Protein AF-A0A438G2H7-F1 (afdb_monomer_lite)

pLDDT: mean 79.84, std 15.67, range [35.41, 94.38]

InterPro domains:
  IPR025886 Phloem protein 2-like [PF14299] (32-110)
  IPR052147 Phloem protein 2-like/Lectin [PTHR48478] (8-110)

Radius of gyration: 17.76 Å; chains: 1; bounding box: 34×54×44 Å

F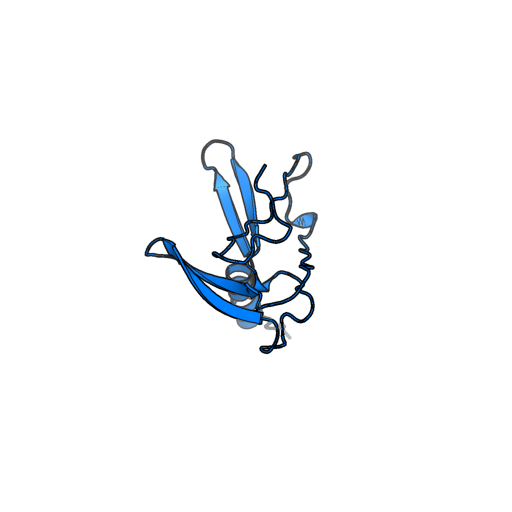oldseek 3Di:
DDDDDDPPPVVVVVVVCVQQKDWDADPPPRDIDIDGAPVQKDWVCQVPPVFWDWDWDDPDPPDTHIDIDGDDDDDTDIGHDDDPVVDDPPDDDDDDDDDDDDVPSPPPDDDD

Sequence (112 aa):
MKKKADASNKTEKFLEHKRLMKKLTDEKSGAECYMLYARALNIAWGGNSEYWTWNCYKETDKENFEVAKLREVCWLDVSGKLKMSELSPGIVYDIFYVVKLTKGASAGWELQ

Structure (mmCIF, N/CA/C/O backbone):
data_AF-A0A438G2H7-F1
#
_entry.id   AF-A0A438G2H7-F1
#
loop_
_atom_site.group_PDB
_atom_site.id
_atom_site.type_symbol
_atom_site.label_atom_id
_atom_site.label_alt_id
_atom_site.label_comp_id
_atom_site.label_asym_id
_atom_site.label_entity_id
_atom_site.label_seq_id
_atom_site.pdbx_PDB_ins_code
_atom_site.Cartn_x
_atom_site.Cartn_y
_atom_site.Cartn_z
_atom_site.occupancy
_atom_site.B_iso_or_equiv
_atom_site.auth_seq_id
_atom_site.auth_comp_id
_atom_site.auth_asym_id
_atom_site.auth_atom_id
_atom_site.pdbx_PDB_model_num
ATOM 1 N N . MET A 1 1 ? -2.691 -37.821 25.177 1.00 37.16 1 MET A N 1
ATOM 2 C CA . MET A 1 1 ? -1.710 -37.199 24.259 1.00 37.16 1 MET A CA 1
ATOM 3 C C . MET A 1 1 ? -2.095 -35.735 24.053 1.00 37.16 1 MET A C 1
ATOM 5 O O . MET A 1 1 ? -3.117 -35.472 23.436 1.00 37.16 1 MET A O 1
ATOM 9 N N . LYS A 1 2 ? -1.370 -34.780 24.652 1.00 35.41 2 LYS A N 1
ATOM 10 C CA . LYS A 1 2 ? -1.656 -33.340 24.507 1.00 35.41 2 LYS A CA 1
ATOM 11 C C . LYS A 1 2 ? -0.952 -32.826 23.246 1.00 35.41 2 LYS A C 1
ATOM 13 O O . LYS A 1 2 ? 0.274 -32.858 23.191 1.00 35.41 2 LYS A O 1
ATOM 18 N N . LYS A 1 3 ? -1.715 -32.376 22.241 1.00 47.19 3 LYS A N 1
ATOM 19 C CA . LYS A 1 3 ? -1.180 -31.658 21.073 1.00 47.19 3 LYS A CA 1
ATOM 20 C C . LYS A 1 3 ? -0.531 -30.360 21.565 1.00 47.19 3 LYS A C 1
ATOM 22 O O . LYS A 1 3 ? -1.232 -29.442 21.976 1.00 47.19 3 LYS A O 1
ATOM 27 N N . LYS A 1 4 ? 0.802 -30.287 21.540 1.00 41.53 4 LYS A N 1
ATOM 28 C CA . LYS A 1 4 ? 1.517 -29.007 21.535 1.00 41.53 4 LYS A CA 1
ATOM 29 C C . LYS A 1 4 ? 1.368 -28.439 20.126 1.00 41.53 4 LYS A C 1
ATOM 31 O O . LYS A 1 4 ? 1.959 -28.980 19.200 1.00 41.53 4 LYS A O 1
ATOM 36 N N . ALA A 1 5 ? 0.564 -27.396 19.970 1.00 48.53 5 ALA A N 1
ATOM 37 C CA . ALA A 1 5 ? 0.556 -26.580 18.766 1.00 48.53 5 ALA A CA 1
ATOM 38 C C . ALA A 1 5 ? 0.903 -25.128 19.135 1.00 48.53 5 ALA A C 1
ATOM 40 O O . ALA A 1 5 ? 0.238 -24.512 19.964 1.00 48.53 5 ALA A O 1
ATOM 41 N N . ASP A 1 6 ? 1.956 -24.632 18.481 1.00 54.75 6 ASP A N 1
ATOM 42 C CA . ASP A 1 6 ? 1.987 -23.335 17.797 1.00 54.75 6 ASP A CA 1
ATOM 43 C C . ASP A 1 6 ? 2.102 -22.012 18.566 1.00 54.75 6 ASP A C 1
ATOM 45 O O . ASP A 1 6 ? 1.468 -21.017 18.221 1.00 54.75 6 ASP A O 1
ATOM 49 N N . ALA A 1 7 ? 3.057 -21.912 19.494 1.00 53.53 7 ALA A N 1
ATOM 50 C CA . ALA A 1 7 ? 3.619 -20.596 19.842 1.00 53.53 7 ALA A CA 1
ATOM 51 C C . ALA A 1 7 ? 4.470 -19.994 18.694 1.00 53.53 7 ALA A C 1
ATOM 53 O O . ALA A 1 7 ? 4.440 -18.782 18.474 1.00 53.53 7 ALA A O 1
ATOM 54 N N . SER A 1 8 ? 5.177 -20.841 17.927 1.00 52.97 8 SER A N 1
ATOM 55 C CA . SER A 1 8 ? 6.043 -20.424 16.809 1.00 52.97 8 SER A CA 1
ATOM 56 C C . SER A 1 8 ? 5.228 -19.845 15.648 1.00 52.97 8 SER A C 1
ATOM 58 O O . SER A 1 8 ? 5.414 -18.691 15.280 1.00 52.97 8 SER A O 1
ATOM 60 N N . ASN A 1 9 ? 4.232 -20.590 15.162 1.00 55.12 9 ASN A N 1
ATOM 61 C CA . ASN A 1 9 ? 3.367 -20.180 14.050 1.00 55.12 9 ASN A CA 1
ATOM 62 C C . ASN A 1 9 ? 2.505 -18.952 14.399 1.00 55.12 9 ASN A C 1
ATOM 64 O O . ASN A 1 9 ? 2.234 -18.110 13.550 1.00 55.12 9 ASN A O 1
ATOM 68 N N . LYS A 1 10 ? 2.089 -18.799 15.666 1.00 53.75 10 LYS A N 1
ATOM 69 C CA . LYS A 1 10 ? 1.302 -17.635 16.106 1.00 53.75 10 LYS A CA 1
ATOM 70 C C . LYS A 1 10 ? 2.134 -16.351 16.132 1.00 53.75 10 LYS A C 1
ATOM 72 O O . LYS A 1 10 ? 1.636 -15.301 15.737 1.00 53.75 10 LYS A O 1
ATOM 77 N N . THR A 1 11 ? 3.386 -16.441 16.576 1.00 50.81 11 THR A N 1
ATOM 78 C CA . THR A 1 11 ? 4.308 -15.296 16.629 1.00 50.81 11 THR A CA 1
ATOM 79 C C . THR A 1 11 ? 4.748 -14.886 15.229 1.00 50.81 11 THR A C 1
ATOM 81 O O . THR A 1 11 ? 4.762 -13.699 14.921 1.00 50.81 11 THR A O 1
ATOM 84 N N . GLU A 1 12 ? 5.034 -15.862 14.367 1.00 58.22 12 GLU A N 1
ATOM 85 C CA . GLU A 1 12 ? 5.384 -15.638 12.964 1.00 58.22 12 GLU A CA 1
ATOM 86 C C . GLU A 1 12 ? 4.227 -14.993 12.196 1.00 58.22 12 GLU A C 1
ATOM 88 O O . GLU A 1 12 ? 4.412 -13.928 11.615 1.00 58.22 12 GLU A O 1
ATOM 93 N N . LYS A 1 13 ? 3.001 -15.521 12.328 1.00 58.94 13 LYS A N 1
ATOM 94 C CA . LYS A 1 13 ? 1.795 -14.893 11.761 1.00 58.94 13 LYS A CA 1
ATOM 95 C C . LYS A 1 13 ? 1.553 -13.481 12.282 1.00 58.94 13 LYS A C 1
ATOM 97 O O . LYS A 1 13 ? 1.161 -12.614 11.512 1.00 58.94 13 LYS A O 1
ATOM 102 N N . PHE A 1 14 ? 1.766 -13.232 13.573 1.00 50.72 14 PHE A N 1
ATOM 103 C CA . PHE A 1 14 ? 1.605 -11.897 14.157 1.00 50.72 14 PHE A CA 1
ATOM 104 C C . PHE A 1 14 ? 2.663 -10.911 13.637 1.00 50.72 14 PHE A C 1
ATOM 106 O O . PHE A 1 14 ? 2.348 -9.762 13.327 1.00 50.72 14 PHE A O 1
ATOM 113 N N . LEU A 1 15 ? 3.912 -11.362 13.500 1.00 61.16 15 LEU A N 1
ATOM 114 C CA . LEU A 1 15 ? 5.013 -10.558 12.979 1.00 61.16 15 LEU A CA 1
ATOM 115 C C . LEU A 1 15 ? 4.857 -10.277 11.479 1.00 61.16 15 LEU A C 1
ATOM 117 O O . LEU A 1 15 ? 5.117 -9.160 11.038 1.00 61.16 15 LEU A O 1
ATOM 121 N N . GLU A 1 16 ? 4.407 -11.262 10.707 1.00 62.81 16 GLU A N 1
ATOM 122 C CA . GLU A 1 16 ? 4.102 -11.127 9.284 1.00 62.81 16 GLU A CA 1
ATOM 123 C C . GLU A 1 16 ? 2.899 -10.210 9.059 1.00 62.81 16 GLU A C 1
ATOM 125 O O . GLU A 1 16 ? 2.975 -9.286 8.255 1.00 62.81 16 GLU A O 1
ATOM 130 N N . HIS A 1 17 ? 1.839 -10.357 9.856 1.00 60.84 17 HIS A N 1
ATOM 131 C CA . HIS A 1 17 ? 0.702 -9.440 9.839 1.00 60.84 17 HIS A CA 1
ATOM 132 C C . HIS A 1 17 ? 1.145 -7.996 10.107 1.00 60.84 17 HIS A C 1
ATOM 134 O O . HIS A 1 17 ? 0.781 -7.108 9.347 1.00 60.84 17 HIS A O 1
ATOM 140 N N . LYS A 1 18 ? 2.029 -7.762 11.090 1.00 63.88 18 LYS A N 1
ATOM 141 C CA . LYS A 1 18 ? 2.603 -6.430 11.363 1.00 63.88 18 LYS A CA 1
ATOM 142 C C . LYS A 1 18 ? 3.471 -5.888 10.214 1.00 63.88 18 LYS A C 1
ATOM 144 O O . LYS A 1 18 ? 3.637 -4.679 10.095 1.00 63.88 18 LYS A O 1
ATOM 149 N N . ARG A 1 19 ? 4.052 -6.762 9.385 1.00 72.75 19 ARG A N 1
ATOM 150 C CA . ARG A 1 19 ? 4.857 -6.395 8.202 1.00 72.75 19 ARG A CA 1
ATOM 151 C C . ARG A 1 19 ? 4.025 -6.150 6.948 1.00 72.75 19 ARG A C 1
ATOM 153 O O . ARG A 1 19 ? 4.531 -5.540 6.012 1.00 72.75 19 ARG A O 1
ATOM 160 N N . LEU A 1 20 ? 2.785 -6.627 6.920 1.00 86.44 20 LEU A N 1
ATOM 161 C CA . LEU A 1 20 ? 1.865 -6.495 5.791 1.00 86.44 20 LEU A CA 1
ATOM 162 C C . LEU A 1 20 ? 0.831 -5.398 6.023 1.00 86.44 20 LEU A C 1
ATOM 164 O O . LEU A 1 20 ? 0.415 -4.732 5.078 1.00 86.44 20 LEU A O 1
ATOM 168 N N . MET A 1 21 ? 0.450 -5.172 7.274 1.00 88.75 21 MET A N 1
ATOM 169 C CA . MET A 1 21 ? -0.512 -4.150 7.631 1.00 88.7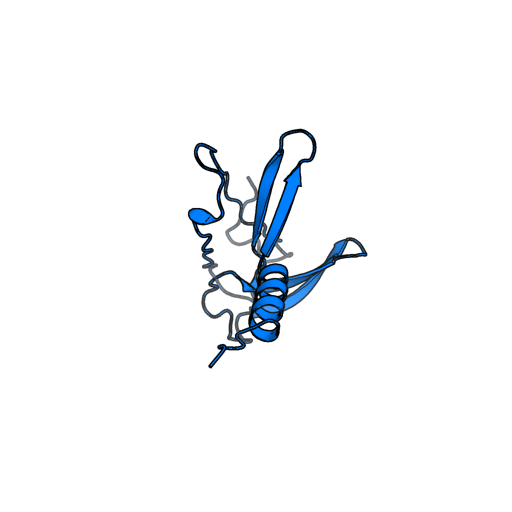5 21 MET A CA 1
ATOM 170 C C . MET A 1 21 ? -0.274 -3.580 9.024 1.00 88.75 21 MET A C 1
ATOM 172 O O . MET A 1 21 ? 0.268 -4.227 9.921 1.00 88.75 21 MET A O 1
ATOM 176 N N . LYS A 1 22 ? -0.736 -2.350 9.211 1.00 88.12 22 LYS A N 1
ATOM 177 C CA . LYS A 1 22 ? -0.736 -1.647 10.486 1.00 88.12 22 LYS A CA 1
ATOM 178 C C . LYS A 1 22 ? -2.158 -1.258 10.840 1.00 88.12 22 LYS A C 1
ATOM 180 O O . LYS A 1 22 ? -2.855 -0.635 10.046 1.00 88.12 22 LYS A O 1
ATOM 185 N N . LYS A 1 23 ? -2.565 -1.614 12.054 1.00 90.12 23 LYS A N 1
ATOM 186 C CA . LYS A 1 23 ? -3.806 -1.144 12.661 1.00 90.12 23 LYS A CA 1
ATOM 187 C C . LYS A 1 23 ? -3.492 0.056 13.545 1.00 90.12 23 LYS A C 1
ATOM 189 O O . LYS A 1 23 ? -2.598 -0.011 14.388 1.00 90.12 23 LYS A O 1
ATOM 194 N N . LEU A 1 24 ? -4.219 1.138 13.330 1.00 89.44 24 LEU A N 1
ATOM 195 C CA . LEU A 1 24 ? -4.186 2.359 14.118 1.00 89.44 24 LEU A CA 1
ATOM 196 C C . LEU A 1 24 ? -5.545 2.504 14.795 1.00 89.44 24 LEU A C 1
ATOM 198 O O . LEU A 1 24 ? -6.572 2.307 14.152 1.00 89.44 24 LEU A O 1
ATOM 202 N N . THR A 1 25 ? -5.553 2.848 16.076 1.00 91.88 25 THR A N 1
ATOM 203 C CA . THR A 1 25 ? -6.786 3.129 16.812 1.00 91.88 25 THR A CA 1
ATOM 204 C C . THR A 1 25 ? -6.682 4.532 17.374 1.00 91.88 25 THR A C 1
ATOM 206 O O . THR A 1 25 ? -5.698 4.855 18.038 1.00 91.88 25 THR A O 1
ATOM 209 N N . ASP A 1 26 ? -7.674 5.365 17.091 1.00 90.06 26 ASP A N 1
ATOM 210 C CA . ASP A 1 26 ? -7.776 6.679 17.708 1.00 90.06 26 ASP A CA 1
ATOM 211 C C . ASP A 1 26 ? -8.271 6.526 19.151 1.00 90.06 26 ASP A C 1
ATOM 213 O O . ASP A 1 26 ? -9.345 5.981 19.398 1.00 90.06 26 ASP A O 1
ATOM 217 N N . GLU A 1 27 ? -7.491 7.001 20.120 1.00 90.75 27 GLU A N 1
ATOM 218 C CA . GLU A 1 27 ? -7.785 6.807 21.547 1.00 90.75 27 GLU A CA 1
ATOM 219 C C . GLU A 1 27 ? -9.058 7.533 22.006 1.00 90.75 27 GLU A C 1
ATOM 221 O O . GLU A 1 27 ? -9.663 7.147 23.004 1.00 90.75 27 GLU A O 1
ATOM 226 N N . LYS A 1 28 ? -9.472 8.590 21.294 1.00 90.50 28 LYS A N 1
ATOM 227 C CA . LYS A 1 28 ? -10.614 9.429 21.683 1.00 90.50 28 LYS A CA 1
ATOM 228 C C . LYS A 1 28 ? -11.933 8.908 21.126 1.00 90.50 28 LYS A C 1
ATOM 230 O O . LYS A 1 28 ? -12.927 8.868 21.842 1.00 90.50 28 LYS A O 1
ATOM 235 N N . SER A 1 29 ? -11.949 8.553 19.847 1.00 88.69 29 SER A N 1
ATOM 236 C CA . SER A 1 29 ? -13.137 8.086 19.127 1.00 88.69 29 SER A CA 1
ATOM 237 C C . SER A 1 29 ? -13.266 6.565 19.101 1.00 88.69 29 SER A C 1
ATOM 239 O O . SER A 1 29 ? -14.340 6.053 18.798 1.00 88.69 29 SER A O 1
ATOM 241 N N . GLY A 1 30 ? -12.185 5.833 19.389 1.00 87.88 30 GLY A N 1
ATOM 242 C CA . GLY A 1 30 ? -12.114 4.384 19.207 1.00 87.88 30 GLY A CA 1
ATOM 243 C C . GLY A 1 30 ? -12.097 3.952 17.738 1.00 87.88 30 GLY A C 1
ATOM 244 O O . GLY A 1 30 ? -12.159 2.756 17.464 1.00 87.88 30 GLY A O 1
ATOM 245 N N . ALA A 1 31 ? -12.024 4.897 16.792 1.00 88.94 31 ALA A N 1
ATOM 246 C CA . ALA A 1 31 ? -12.033 4.598 15.369 1.00 88.94 31 ALA A CA 1
ATOM 247 C C . ALA A 1 31 ? -10.781 3.815 14.964 1.00 88.94 31 ALA A C 1
ATOM 249 O O . ALA A 1 31 ? -9.666 4.114 15.396 1.00 88.94 31 ALA A O 1
ATOM 250 N N . GLU A 1 32 ? -10.970 2.818 14.106 1.00 91.62 32 GLU A N 1
ATOM 251 C CA . GLU A 1 32 ? -9.897 1.956 13.625 1.00 91.62 32 GLU A CA 1
ATOM 252 C C . GLU A 1 32 ? -9.537 2.312 12.184 1.00 91.62 32 GLU A C 1
ATOM 254 O O . GLU A 1 32 ? -10.402 2.358 11.311 1.00 91.62 32 GLU A O 1
ATOM 259 N N . CYS A 1 33 ? -8.250 2.510 11.925 1.00 90.69 33 CYS A N 1
ATOM 260 C CA . CYS A 1 33 ? -7.692 2.716 10.598 1.00 90.69 33 CYS A CA 1
ATOM 261 C C . CYS A 1 33 ? -6.724 1.576 10.268 1.00 90.69 33 CYS A C 1
ATOM 263 O O . CYS A 1 33 ? -5.932 1.140 11.108 1.00 90.69 33 CYS A O 1
ATOM 265 N N . TYR A 1 34 ? -6.795 1.090 9.033 1.00 91.44 34 TYR A N 1
ATOM 266 C CA . TYR A 1 34 ? -5.991 -0.021 8.543 1.00 91.44 34 TYR A CA 1
ATOM 267 C C . TYR A 1 34 ? -5.117 0.461 7.392 1.00 91.44 34 TYR A C 1
ATOM 269 O O . TYR A 1 34 ? -5.619 0.881 6.354 1.00 91.44 34 TYR A O 1
ATOM 277 N N . MET A 1 35 ? -3.804 0.366 7.564 1.00 90.88 35 MET A N 1
ATOM 278 C CA . MET A 1 35 ? -2.834 0.666 6.519 1.00 90.88 35 MET A CA 1
ATOM 279 C C . MET A 1 35 ? -2.269 -0.642 5.985 1.00 90.88 35 MET A C 1
ATOM 281 O O . MET A 1 35 ? -1.582 -1.355 6.714 1.00 90.88 35 MET A O 1
ATOM 285 N N . LEU A 1 36 ? -2.553 -0.965 4.725 1.00 92.25 36 LEU A N 1
ATOM 286 C CA . LEU A 1 36 ? -1.905 -2.077 4.036 1.00 92.25 36 LEU A CA 1
ATOM 287 C C . LEU A 1 36 ? -0.611 -1.581 3.391 1.00 92.25 36 LEU A C 1
ATOM 289 O O . LEU A 1 36 ? -0.613 -0.605 2.643 1.00 92.25 36 LEU A O 1
ATOM 293 N N . TYR A 1 37 ? 0.495 -2.263 3.665 1.00 91.88 37 TYR A N 1
ATOM 294 C CA . TYR A 1 37 ? 1.771 -1.977 3.022 1.00 91.88 37 TYR A CA 1
ATOM 295 C C . TYR A 1 37 ? 1.818 -2.569 1.615 1.00 91.88 37 TYR A C 1
ATOM 297 O O . TYR A 1 37 ? 1.102 -3.520 1.304 1.00 91.88 37 TYR A O 1
ATOM 305 N N . ALA A 1 38 ? 2.719 -2.063 0.769 1.00 92.12 38 ALA A N 1
ATOM 306 C CA . ALA A 1 38 ? 2.809 -2.480 -0.632 1.00 92.12 38 ALA A CA 1
ATOM 307 C C . ALA A 1 38 ? 3.005 -4.001 -0.809 1.00 92.12 38 ALA A C 1
ATOM 309 O O . ALA A 1 38 ? 2.526 -4.571 -1.782 1.00 92.12 38 ALA A O 1
ATOM 310 N N . ARG A 1 39 ? 3.648 -4.677 0.154 1.00 91.38 39 ARG A N 1
ATOM 311 C CA . ARG A 1 39 ? 3.825 -6.142 0.164 1.00 91.38 39 ARG A CA 1
ATOM 312 C C . ARG A 1 39 ? 2.535 -6.937 0.380 1.00 91.38 39 ARG A C 1
ATOM 314 O O . ARG A 1 39 ? 2.494 -8.110 0.032 1.00 91.38 39 ARG A O 1
ATOM 321 N N . ALA A 1 40 ? 1.505 -6.320 0.950 1.00 92.44 40 ALA A N 1
ATOM 322 C CA . ALA A 1 40 ? 0.190 -6.930 1.130 1.00 92.44 40 ALA A CA 1
ATOM 323 C C . ALA A 1 40 ? -0.730 -6.730 -0.082 1.00 92.44 40 ALA A C 1
ATOM 325 O O . ALA A 1 40 ? -1.816 -7.309 -0.134 1.00 92.44 40 ALA A O 1
ATOM 326 N N . LEU A 1 41 ? -0.318 -5.893 -1.038 1.00 93.56 41 LEU A N 1
ATOM 327 C CA . LEU A 1 41 ? -1.088 -5.601 -2.236 1.00 93.56 41 LEU A CA 1
ATOM 328 C C . LEU A 1 41 ? -0.749 -6.600 -3.340 1.00 93.56 41 LEU A C 1
ATOM 330 O O . LEU A 1 41 ? 0.391 -7.036 -3.499 1.00 93.56 41 LEU A O 1
ATOM 334 N N . ASN A 1 42 ? -1.753 -6.927 -4.142 1.00 94.38 42 ASN A N 1
ATOM 335 C CA . ASN A 1 42 ? -1.551 -7.604 -5.406 1.00 94.38 42 ASN A CA 1
ATOM 336 C C . ASN A 1 42 ? -1.190 -6.553 -6.458 1.00 94.38 42 ASN A C 1
ATOM 338 O O . ASN A 1 42 ? -2.024 -5.724 -6.816 1.00 94.38 42 ASN A O 1
ATOM 342 N N . ILE A 1 43 ? 0.056 -6.590 -6.921 1.00 94.25 43 ILE A N 1
ATOM 343 C CA . ILE A 1 43 ? 0.609 -5.653 -7.899 1.00 94.25 43 ILE A CA 1
ATOM 344 C C . ILE A 1 43 ? 0.905 -6.427 -9.181 1.00 94.25 43 ILE A C 1
ATOM 346 O O . ILE A 1 43 ? 1.657 -7.409 -9.144 1.00 94.25 43 ILE A O 1
ATOM 350 N N . ALA A 1 44 ? 0.353 -5.986 -10.313 1.00 93.81 44 ALA A N 1
ATOM 351 C CA . ALA A 1 44 ? 0.640 -6.596 -11.607 1.00 93.81 44 AL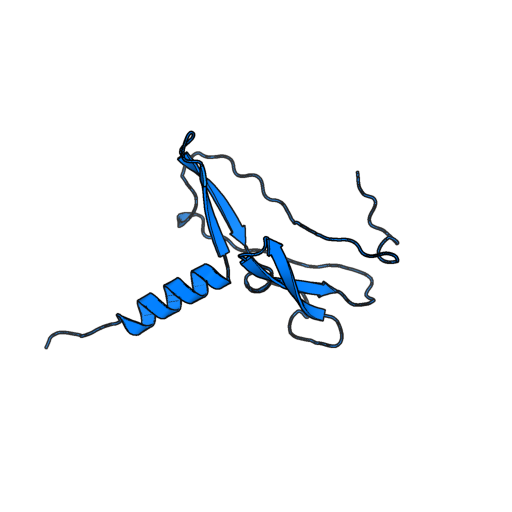A A CA 1
ATOM 352 C C . ALA A 1 44 ? 2.154 -6.579 -11.881 1.00 93.81 44 ALA A C 1
ATOM 354 O O . ALA A 1 44 ? 2.810 -5.540 -11.805 1.00 93.81 44 ALA A O 1
ATOM 355 N N . TRP A 1 45 ? 2.724 -7.758 -12.141 1.00 91.94 45 TRP A N 1
ATOM 356 C CA . TRP A 1 45 ? 4.168 -7.980 -12.284 1.00 91.94 45 TRP A CA 1
ATOM 357 C C . TRP A 1 45 ? 5.037 -7.559 -11.086 1.00 91.94 45 TRP A C 1
ATOM 359 O O . TRP A 1 45 ? 6.244 -7.419 -11.250 1.00 91.94 45 TRP A O 1
ATOM 369 N N . GLY A 1 46 ? 4.488 -7.412 -9.874 1.00 88.94 46 GLY A N 1
ATOM 370 C CA . GLY A 1 46 ? 5.230 -6.918 -8.700 1.00 88.94 46 GLY A CA 1
ATOM 371 C C . GLY A 1 46 ? 6.464 -7.745 -8.297 1.00 88.94 46 GLY A C 1
ATOM 372 O O . GLY A 1 46 ? 7.344 -7.248 -7.591 1.00 88.94 46 GLY A O 1
ATOM 373 N N . GLY A 1 47 ? 6.550 -8.999 -8.753 1.00 88.69 47 GLY A N 1
ATOM 374 C CA . GLY A 1 47 ? 7.725 -9.861 -8.588 1.00 88.69 47 GLY A CA 1
ATOM 375 C C . GLY A 1 47 ? 8.814 -9.686 -9.654 1.00 88.69 47 GLY A C 1
ATOM 376 O O . GLY A 1 47 ? 9.904 -10.221 -9.479 1.00 88.69 47 GLY A O 1
ATOM 377 N N . ASN A 1 48 ? 8.549 -8.958 -10.743 1.00 91.50 48 ASN A N 1
ATOM 378 C CA . ASN A 1 48 ? 9.509 -8.725 -11.819 1.00 91.50 48 ASN A CA 1
ATOM 379 C C . ASN A 1 48 ? 10.254 -7.393 -11.602 1.00 91.50 48 ASN A C 1
ATOM 381 O O . ASN A 1 48 ? 9.658 -6.312 -11.604 1.00 91.50 48 ASN A O 1
ATOM 385 N N . SER A 1 49 ? 11.577 -7.482 -11.452 1.00 91.31 49 SER A N 1
ATOM 386 C CA . SER A 1 49 ? 12.474 -6.343 -11.245 1.00 91.31 49 SER A CA 1
ATOM 387 C C . SER A 1 49 ? 12.622 -5.424 -12.466 1.00 91.31 49 SER A C 1
ATOM 389 O O . SER A 1 49 ? 13.042 -4.271 -12.314 1.00 91.31 49 SER A O 1
ATOM 391 N N . GLU A 1 50 ? 12.252 -5.902 -13.659 1.00 90.31 50 GLU A N 1
ATOM 392 C CA . GLU A 1 50 ? 12.209 -5.115 -14.900 1.00 90.31 50 GLU A CA 1
ATOM 393 C C . GLU A 1 50 ? 11.139 -4.023 -14.849 1.00 90.31 50 GLU A C 1
ATOM 395 O O . GLU A 1 50 ? 11.334 -2.944 -15.407 1.00 90.31 50 GLU A O 1
ATOM 400 N N . TYR A 1 51 ? 10.040 -4.271 -14.130 1.00 90.31 51 TYR A N 1
ATOM 401 C CA . TYR A 1 51 ? 8.917 -3.337 -14.011 1.00 90.31 51 TYR A CA 1
ATOM 402 C C . TYR A 1 51 ? 8.867 -2.646 -12.649 1.00 90.31 51 TYR A C 1
ATOM 404 O O . TYR A 1 51 ? 8.470 -1.484 -12.563 1.00 90.31 51 TYR A O 1
ATOM 412 N N . TRP A 1 52 ? 9.313 -3.317 -11.584 1.00 93.06 52 TRP A N 1
ATOM 413 C CA . TRP A 1 52 ? 9.192 -2.815 -10.217 1.00 93.06 52 TRP A CA 1
ATOM 414 C C . TRP A 1 52 ? 10.520 -2.811 -9.475 1.00 93.06 52 TRP A C 1
ATOM 416 O O . TRP A 1 52 ? 11.356 -3.695 -9.619 1.00 93.06 52 TRP A O 1
ATOM 426 N N . THR A 1 53 ? 10.721 -1.809 -8.627 1.00 92.50 53 THR A N 1
ATOM 427 C CA . THR A 1 53 ? 11.809 -1.800 -7.642 1.00 92.50 53 THR A CA 1
ATOM 428 C C . THR A 1 53 ? 11.227 -1.616 -6.255 1.00 92.50 53 THR A C 1
ATOM 430 O O . THR A 1 53 ? 10.426 -0.712 -6.034 1.00 92.50 53 THR A O 1
ATOM 433 N N . TRP A 1 54 ? 11.641 -2.455 -5.315 1.00 92.06 54 TRP A N 1
ATOM 434 C CA . TRP A 1 54 ? 11.215 -2.370 -3.923 1.00 92.06 54 TRP A CA 1
ATOM 435 C C . TRP A 1 54 ? 12.212 -1.520 -3.142 1.00 92.06 54 TRP A C 1
ATOM 437 O O . TRP A 1 54 ? 13.395 -1.846 -3.089 1.00 92.06 54 TRP A O 1
ATOM 447 N N . ASN A 1 55 ? 11.738 -0.414 -2.572 1.00 88.19 55 ASN A N 1
ATOM 448 C CA . ASN A 1 55 ? 12.564 0.523 -1.817 1.00 88.19 55 ASN A CA 1
ATOM 449 C C . ASN A 1 55 ? 12.062 0.618 -0.380 1.00 88.19 55 ASN A C 1
ATOM 451 O O . ASN A 1 55 ? 10.858 0.617 -0.147 1.00 88.19 55 ASN A O 1
ATOM 455 N N . CYS A 1 56 ? 12.965 0.793 0.579 1.00 86.31 56 CYS A N 1
ATOM 456 C CA . CYS A 1 56 ? 12.568 1.189 1.925 1.00 86.31 56 CYS A CA 1
ATOM 457 C C . CYS A 1 56 ? 12.225 2.680 1.931 1.00 86.31 56 CYS A C 1
ATOM 459 O O . CYS A 1 56 ? 13.059 3.517 1.579 1.00 86.31 56 CYS A O 1
ATOM 461 N N . TYR A 1 57 ? 11.009 3.011 2.348 1.00 81.88 57 TYR A N 1
ATOM 462 C CA . TYR A 1 57 ? 10.583 4.378 2.594 1.00 81.88 57 TYR A CA 1
ATOM 463 C C . TYR A 1 57 ? 10.585 4.664 4.094 1.00 81.88 57 TYR A C 1
ATOM 465 O O . TYR A 1 57 ? 10.106 3.860 4.895 1.00 81.88 57 TYR A O 1
ATOM 473 N N . LYS A 1 58 ? 11.141 5.823 4.450 1.00 79.38 58 LYS A N 1
ATOM 474 C CA . LYS A 1 58 ? 11.105 6.395 5.795 1.00 79.38 58 LYS A CA 1
ATOM 475 C C . LYS A 1 58 ? 10.052 7.482 5.813 1.00 79.38 58 LYS A C 1
ATOM 477 O O . LYS A 1 58 ? 10.278 8.554 5.258 1.00 79.38 58 LYS A O 1
ATOM 482 N N . GLU A 1 59 ? 8.917 7.198 6.432 1.00 64.38 59 GLU A N 1
ATOM 483 C CA . GLU A 1 59 ? 7.917 8.232 6.701 1.00 64.38 59 GLU A CA 1
ATOM 484 C C . GLU A 1 59 ? 8.258 9.002 7.983 1.00 64.38 59 GLU A C 1
ATOM 486 O O . GLU A 1 59 ? 8.118 10.219 8.033 1.00 64.38 59 GLU A O 1
ATOM 491 N N . THR A 1 60 ? 8.791 8.305 8.991 1.00 65.88 60 THR A N 1
ATOM 492 C CA . THR A 1 60 ? 9.306 8.890 10.236 1.00 65.88 60 THR A CA 1
ATOM 493 C C . THR A 1 60 ? 10.632 8.236 10.623 1.00 65.88 60 THR A C 1
ATOM 495 O O . THR A 1 60 ? 10.980 7.169 10.115 1.00 65.88 60 THR A O 1
ATOM 498 N N . ASP A 1 61 ? 11.359 8.823 11.576 1.00 61.03 61 ASP A N 1
ATOM 499 C CA . ASP A 1 61 ? 12.651 8.294 12.049 1.00 61.03 61 ASP A CA 1
ATOM 500 C C . ASP A 1 61 ? 12.572 6.871 12.633 1.00 61.03 61 ASP A C 1
ATOM 502 O O . ASP A 1 61 ? 13.596 6.205 12.794 1.00 61.03 61 ASP A O 1
ATOM 506 N N . LYS A 1 62 ? 11.364 6.395 12.962 1.00 60.31 62 LYS A N 1
ATOM 507 C CA . LYS A 1 62 ? 11.135 5.142 13.692 1.00 60.31 62 LYS A CA 1
ATOM 508 C C . LYS A 1 62 ? 10.514 4.025 12.857 1.00 60.31 62 LYS A C 1
ATOM 510 O O . LYS A 1 62 ? 10.485 2.892 13.332 1.00 60.31 62 LYS A O 1
ATOM 515 N N . GLU A 1 63 ? 10.028 4.301 11.646 1.00 67.38 63 GLU A N 1
ATOM 516 C CA . GLU A 1 63 ? 9.280 3.313 10.864 1.00 67.38 63 GLU A CA 1
ATOM 517 C C . GLU A 1 63 ? 9.737 3.291 9.403 1.00 67.38 63 GLU A C 1
ATOM 519 O O . GLU A 1 63 ? 9.645 4.280 8.676 1.00 67.38 63 GLU A O 1
ATOM 524 N N . ASN A 1 64 ? 10.263 2.131 9.000 1.00 75.25 64 ASN A N 1
ATOM 525 C CA . ASN A 1 64 ? 10.624 1.822 7.624 1.00 75.25 64 ASN A CA 1
ATOM 526 C C . ASN A 1 64 ? 9.613 0.813 7.086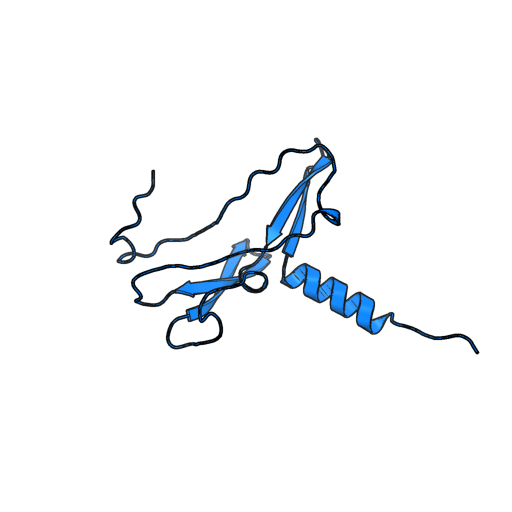 1.00 75.25 64 ASN A C 1
ATOM 528 O O . ASN A 1 64 ? 9.428 -0.241 7.699 1.00 75.25 64 ASN A O 1
ATOM 532 N N . PHE A 1 65 ? 9.032 1.090 5.927 1.00 83.12 65 PHE A N 1
ATOM 533 C CA . PHE A 1 65 ? 8.231 0.114 5.195 1.00 83.12 65 PHE A CA 1
ATOM 534 C C . PHE A 1 65 ? 8.666 0.052 3.736 1.00 83.12 65 PHE A C 1
ATOM 536 O O . PHE A 1 65 ? 9.224 1.003 3.187 1.00 83.12 65 PHE A O 1
ATOM 543 N N . GLU A 1 66 ? 8.451 -1.099 3.108 1.00 89.62 66 GLU A N 1
ATOM 544 C CA . GLU A 1 66 ? 8.749 -1.266 1.692 1.00 89.62 66 GLU A CA 1
ATOM 545 C C . GLU A 1 66 ? 7.660 -0.616 0.839 1.00 89.62 66 GLU A C 1
ATOM 547 O O . GLU A 1 66 ? 6.465 -0.848 1.036 1.00 89.62 66 GLU A O 1
ATOM 552 N N . VAL A 1 67 ? 8.090 0.168 -0.144 1.00 91.06 67 VAL A N 1
ATOM 553 C CA . VAL A 1 67 ? 7.246 0.742 -1.189 1.00 91.06 67 VAL A CA 1
ATOM 554 C C . VAL A 1 67 ? 7.632 0.154 -2.539 1.00 91.06 67 VAL A C 1
ATOM 556 O O . VAL A 1 67 ? 8.814 -0.057 -2.829 1.00 91.06 67 VAL A O 1
ATOM 559 N N . ALA A 1 68 ? 6.630 -0.091 -3.379 1.00 93.00 68 ALA A N 1
ATOM 560 C CA . ALA A 1 68 ? 6.833 -0.517 -4.754 1.00 93.00 68 ALA A CA 1
ATOM 561 C C . ALA A 1 68 ? 6.983 0.722 -5.648 1.00 93.00 68 ALA A C 1
ATOM 563 O O . ALA A 1 68 ? 6.061 1.524 -5.784 1.00 93.00 68 ALA A O 1
ATOM 564 N N . LYS A 1 69 ? 8.159 0.894 -6.250 1.00 91.81 69 LYS A N 1
ATOM 565 C CA . LYS A 1 69 ? 8.423 1.930 -7.248 1.00 91.81 69 LYS A CA 1
ATOM 566 C C . LYS A 1 69 ? 8.255 1.335 -8.640 1.00 91.81 69 LYS A C 1
ATOM 568 O O . LYS A 1 69 ? 9.022 0.452 -9.026 1.00 91.81 69 LYS A O 1
ATOM 573 N N . LEU A 1 70 ? 7.289 1.858 -9.381 1.00 90.31 70 LEU A N 1
ATOM 574 C CA . LEU A 1 70 ? 7.073 1.521 -10.781 1.00 90.31 70 LEU A CA 1
ATOM 575 C C . LEU A 1 70 ? 8.181 2.132 -11.654 1.00 90.31 70 LEU A C 1
ATOM 577 O O . LEU A 1 70 ? 8.596 3.274 -11.431 1.00 90.31 70 LEU A O 1
ATOM 581 N N . ARG A 1 71 ? 8.698 1.352 -12.605 1.00 87.25 71 ARG A N 1
ATOM 582 C CA . ARG A 1 71 ? 9.619 1.810 -13.660 1.00 87.25 71 ARG A CA 1
ATOM 583 C C . ARG A 1 71 ? 8.817 2.375 -14.842 1.00 87.25 71 ARG A C 1
ATOM 585 O O . ARG A 1 71 ? 7.615 2.579 -14.735 1.00 87.25 71 ARG A O 1
ATOM 592 N N . GLU A 1 72 ? 9.480 2.687 -15.949 1.00 79.12 72 GLU A N 1
ATOM 593 C CA . GLU A 1 72 ? 8.852 3.310 -17.121 1.00 79.12 72 GLU A CA 1
ATOM 594 C C . GLU A 1 72 ? 7.885 2.341 -17.828 1.00 79.12 72 GLU A C 1
ATOM 596 O O . GLU A 1 72 ? 8.268 1.591 -18.721 1.00 79.12 72 GLU A O 1
ATOM 601 N N . VAL A 1 73 ? 6.617 2.350 -17.407 1.00 80.69 73 VAL A N 1
ATOM 602 C CA . VAL A 1 73 ? 5.498 1.636 -18.043 1.00 80.69 73 VAL A CA 1
ATOM 603 C C . VAL A 1 73 ? 4.293 2.570 -18.194 1.00 80.69 73 VAL A C 1
ATOM 605 O O . VAL A 1 73 ? 4.263 3.656 -17.619 1.00 80.69 73 VAL A O 1
ATOM 608 N N . CYS A 1 74 ? 3.287 2.156 -18.967 1.00 79.62 74 CYS A N 1
ATOM 609 C CA . CYS A 1 74 ? 2.153 3.010 -19.337 1.00 79.62 74 CYS A CA 1
ATOM 610 C C . CYS A 1 74 ? 0.896 2.879 -18.458 1.00 79.62 74 CYS A C 1
ATOM 612 O O . CYS A 1 74 ? -0.068 3.601 -18.698 1.00 79.62 74 CYS A O 1
ATOM 614 N N . TRP A 1 75 ? 0.866 1.989 -17.461 1.00 83.69 75 TRP A N 1
ATOM 615 C CA . TRP A 1 75 ? -0.300 1.813 -16.585 1.00 83.69 75 TRP A CA 1
ATOM 616 C C . TRP A 1 75 ? 0.068 1.220 -15.219 1.00 83.69 75 TRP A C 1
ATOM 618 O O . TRP A 1 75 ? 1.148 0.658 -15.036 1.00 83.69 75 TRP A O 1
ATOM 628 N N . LEU A 1 76 ? -0.854 1.365 -14.265 1.00 87.19 76 LEU A N 1
ATOM 629 C CA . LEU A 1 76 ? -0.759 0.877 -12.891 1.00 87.19 76 LEU A CA 1
ATOM 630 C C . LEU A 1 76 ? -1.964 -0.024 -12.591 1.00 87.19 76 LEU A C 1
ATOM 632 O O . LEU A 1 76 ? -3.098 0.418 -12.750 1.00 87.19 76 LEU A O 1
ATOM 636 N N . ASP A 1 77 ? -1.720 -1.241 -12.106 1.00 91.31 77 ASP A N 1
ATOM 637 C CA . ASP A 1 77 ? -2.761 -2.130 -11.576 1.00 91.31 77 ASP A CA 1
ATOM 638 C C . ASP A 1 77 ? -2.326 -2.725 -10.247 1.00 91.31 77 ASP A C 1
ATOM 640 O O . ASP A 1 77 ? -1.331 -3.453 -10.128 1.00 91.31 77 ASP A O 1
ATOM 644 N N . VAL A 1 78 ? -3.080 -2.316 -9.234 1.00 92.94 78 VAL A N 1
ATOM 645 C CA . VAL A 1 78 ? -2.868 -2.637 -7.837 1.00 92.94 78 VAL A CA 1
ATOM 646 C C . VAL A 1 78 ? -4.227 -2.894 -7.212 1.00 92.94 78 VAL A C 1
ATOM 648 O O . VAL A 1 78 ? -5.159 -2.106 -7.362 1.00 92.94 78 VAL A O 1
ATOM 651 N N . SER A 1 79 ? -4.327 -3.982 -6.459 1.00 94.06 79 SER A N 1
ATOM 652 C CA . SER A 1 79 ? -5.511 -4.310 -5.670 1.00 94.06 79 SER A CA 1
ATOM 653 C C . SER A 1 79 ? -5.125 -4.749 -4.262 1.00 94.06 79 SER A C 1
ATOM 655 O O . SER A 1 79 ? -4.110 -5.409 -4.045 1.00 94.06 79 SER A O 1
ATOM 657 N N . GLY A 1 80 ? -5.944 -4.373 -3.283 1.00 91.31 80 GLY A N 1
ATOM 658 C CA . GLY A 1 80 ? -5.823 -4.815 -1.896 1.00 91.31 80 GLY A CA 1
ATOM 659 C C . GLY A 1 80 ? -6.930 -5.793 -1.512 1.00 91.31 80 GLY A C 1
ATOM 660 O O . GLY A 1 80 ? -7.988 -5.840 -2.140 1.00 91.31 80 GLY A O 1
ATOM 661 N N . LYS A 1 81 ? -6.698 -6.572 -0.453 1.00 91.50 81 LYS A N 1
ATOM 662 C CA . LYS A 1 81 ? -7.732 -7.386 0.195 1.00 91.50 81 LYS A CA 1
ATOM 663 C C . LYS A 1 81 ? -7.650 -7.185 1.699 1.00 91.50 81 LYS A C 1
ATOM 665 O O . LYS A 1 81 ? -6.582 -7.343 2.279 1.00 91.50 81 LYS A O 1
ATOM 670 N N . LEU A 1 82 ? -8.790 -6.901 2.314 1.00 90.19 82 LEU A N 1
ATOM 671 C CA . LEU A 1 82 ? -8.945 -6.833 3.761 1.00 90.19 82 LEU A CA 1
ATOM 672 C C . LEU A 1 82 ? -10.150 -7.684 4.149 1.00 90.19 82 LEU A C 1
ATOM 674 O O . LEU A 1 82 ? -11.165 -7.690 3.449 1.00 90.19 82 LEU A O 1
ATOM 678 N N . LYS A 1 83 ? -10.032 -8.467 5.222 1.00 90.25 83 LYS A N 1
ATOM 679 C CA . LYS A 1 83 ? -11.134 -9.339 5.635 1.00 90.25 83 LYS A CA 1
ATOM 680 C C . LYS A 1 83 ? -12.200 -8.502 6.325 1.00 90.25 83 LYS A C 1
ATOM 682 O O . LYS A 1 83 ? -11.900 -7.777 7.262 1.00 90.25 83 LYS A O 1
ATOM 687 N N . MET A 1 84 ? -13.464 -8.698 5.954 1.00 89.25 84 MET A N 1
ATOM 688 C CA . MET A 1 84 ? -14.589 -8.030 6.626 1.00 89.25 84 MET A CA 1
ATOM 689 C C . MET A 1 84 ? -14.641 -8.337 8.130 1.00 89.25 84 MET A C 1
ATOM 691 O O . MET A 1 84 ? -15.082 -7.502 8.903 1.00 89.25 84 MET A O 1
ATOM 695 N N . SER A 1 85 ? -14.146 -9.506 8.561 1.00 90.38 85 SER A N 1
ATOM 696 C CA . SER A 1 85 ? -14.038 -9.865 9.983 1.00 90.38 85 SER A CA 1
ATOM 697 C C . SER A 1 85 ? -13.026 -9.024 10.767 1.00 90.38 85 SER A C 1
ATOM 699 O O . SER A 1 85 ? -13.010 -9.096 11.989 1.00 90.38 85 SER A O 1
ATOM 701 N N . GLU A 1 86 ? -12.129 -8.312 10.081 1.00 87.69 86 GLU A N 1
ATOM 702 C CA . GLU A 1 86 ? -11.194 -7.370 10.702 1.00 87.69 86 GLU A CA 1
ATOM 703 C C . GLU A 1 86 ? -11.811 -5.974 10.834 1.00 87.69 86 GLU A C 1
ATOM 705 O O . GLU A 1 86 ? -11.316 -5.180 11.621 1.00 87.69 86 GLU A O 1
ATOM 710 N N . LEU A 1 87 ? -12.896 -5.678 10.112 1.00 90.88 87 LEU A N 1
ATOM 711 C CA . LEU A 1 87 ? -13.579 -4.390 10.174 1.00 90.88 87 LEU A CA 1
ATOM 712 C C . LEU A 1 87 ? -14.603 -4.350 11.309 1.00 90.88 87 LEU A C 1
ATOM 714 O O . LEU A 1 87 ? -15.246 -5.349 11.639 1.00 90.88 87 LEU A O 1
ATOM 718 N N . SER A 1 88 ? -14.795 -3.157 11.865 1.00 90.56 88 SER A N 1
ATOM 719 C CA . SER A 1 88 ? -15.837 -2.910 12.856 1.00 90.56 88 SER A CA 1
ATOM 720 C C . SER A 1 88 ? -17.220 -2.883 12.180 1.00 90.56 88 SER A C 1
ATOM 722 O O . SER A 1 88 ? -17.412 -2.145 11.209 1.00 90.56 88 SER A O 1
ATOM 724 N N . PRO A 1 89 ? -18.204 -3.669 12.660 1.00 91.50 89 PRO A N 1
ATOM 725 C CA . PRO A 1 89 ? -19.540 -3.704 12.070 1.00 91.50 89 PRO A CA 1
ATOM 726 C C . PRO A 1 89 ? -20.255 -2.350 12.134 1.00 91.50 89 PRO A C 1
ATOM 728 O O . PRO A 1 89 ? -20.172 -1.644 13.135 1.00 91.50 89 PRO A O 1
ATOM 731 N N . GLY A 1 90 ? -21.016 -2.017 11.088 1.00 91.06 90 GLY A N 1
ATOM 732 C CA . GLY A 1 90 ? -21.854 -0.810 11.056 1.00 91.06 90 GLY A CA 1
ATOM 733 C C . GLY A 1 90 ? -21.097 0.503 10.830 1.00 91.06 90 GLY A C 1
ATOM 734 O O . GLY A 1 90 ? -21.708 1.565 10.908 1.00 91.06 90 GLY A O 1
ATOM 735 N N . ILE A 1 91 ? -19.796 0.438 10.534 1.00 92.81 91 ILE A N 1
ATOM 736 C CA . ILE A 1 91 ? -18.958 1.600 10.229 1.00 92.81 91 ILE A CA 1
ATOM 737 C C . ILE A 1 91 ? -18.759 1.719 8.717 1.00 92.81 91 ILE A C 1
ATOM 739 O O . ILE A 1 91 ? -18.534 0.725 8.024 1.00 92.81 91 ILE A O 1
ATOM 743 N N . VAL A 1 92 ? -18.831 2.949 8.210 1.00 91.94 92 VAL A N 1
ATOM 744 C CA . VAL A 1 92 ? -18.446 3.278 6.835 1.00 91.94 92 VAL A CA 1
ATOM 745 C C . VAL A 1 92 ? -16.939 3.500 6.805 1.00 91.94 92 VAL A C 1
ATOM 747 O O . VAL A 1 92 ? -16.419 4.314 7.564 1.00 91.94 92 VAL A O 1
ATOM 750 N N . TYR A 1 93 ? -16.250 2.758 5.944 1.00 92.00 93 TYR A N 1
ATOM 751 C CA . TYR A 1 93 ? -14.812 2.882 5.740 1.00 92.00 93 TYR A CA 1
ATOM 752 C C . TYR A 1 93 ? -14.532 3.544 4.396 1.00 92.00 93 TYR A C 1
ATOM 754 O O . TYR A 1 93 ? -15.033 3.085 3.368 1.00 92.00 93 TYR A O 1
ATOM 762 N N . ASP A 1 94 ? -13.671 4.555 4.410 1.00 92.44 94 ASP A N 1
ATOM 763 C CA . ASP A 1 94 ? -13.091 5.123 3.200 1.00 92.44 94 ASP A CA 1
ATOM 764 C C . ASP A 1 94 ? -11.800 4.383 2.835 1.00 92.44 94 ASP A C 1
ATOM 766 O O . ASP A 1 94 ? -11.005 4.002 3.700 1.00 92.44 94 ASP A O 1
ATOM 770 N N . ILE A 1 95 ? -11.589 4.169 1.538 1.00 91.56 95 ILE A N 1
ATOM 771 C CA . ILE A 1 95 ? -10.422 3.461 1.007 1.00 91.56 95 ILE A CA 1
ATOM 772 C C . ILE A 1 95 ? -9.603 4.437 0.173 1.00 91.56 95 ILE A C 1
ATOM 774 O O . ILE A 1 95 ? -10.114 5.041 -0.769 1.00 91.56 95 ILE A O 1
ATOM 778 N N . PHE A 1 96 ? -8.310 4.532 0.481 1.00 91.31 96 PHE A N 1
ATOM 779 C CA . PHE A 1 96 ? -7.377 5.414 -0.212 1.00 91.31 96 PHE A CA 1
ATOM 780 C C . PHE A 1 96 ? -6.168 4.637 -0.725 1.00 91.31 96 PHE A C 1
ATOM 782 O O . PHE A 1 96 ? -5.612 3.792 -0.023 1.00 91.31 96 PHE A O 1
ATOM 789 N N . TYR A 1 97 ? -5.717 4.985 -1.929 1.00 89.50 97 TYR A N 1
ATOM 790 C CA . TYR A 1 97 ? -4.400 4.602 -2.425 1.00 89.50 97 TYR A CA 1
ATOM 791 C C . TYR A 1 97 ? -3.443 5.773 -2.234 1.00 89.50 97 TYR A C 1
ATOM 793 O O . TYR A 1 97 ? -3.630 6.843 -2.809 1.00 89.50 97 TYR A O 1
ATOM 801 N N . VAL A 1 98 ? -2.402 5.566 -1.430 1.00 88.94 98 VAL A N 1
ATOM 802 C CA . VAL A 1 98 ? -1.356 6.569 -1.227 1.00 88.94 98 VAL A CA 1
ATOM 803 C C . VAL A 1 98 ? -0.256 6.332 -2.253 1.00 88.94 98 VAL A C 1
ATOM 805 O O . VAL A 1 98 ? 0.460 5.333 -2.194 1.00 88.94 98 VAL A O 1
ATOM 808 N N . VAL A 1 99 ? -0.124 7.256 -3.203 1.00 87.56 99 VAL A N 1
ATOM 809 C CA . VAL A 1 99 ? 0.879 7.197 -4.272 1.00 87.56 99 VAL A CA 1
ATOM 810 C C . VAL A 1 99 ? 1.762 8.438 -4.256 1.00 87.56 99 VAL A C 1
ATOM 812 O O . VAL A 1 99 ? 1.321 9.538 -3.931 1.00 87.56 99 VAL A O 1
ATOM 815 N N . LYS A 1 100 ? 3.031 8.265 -4.632 1.00 86.44 100 LYS A N 1
ATOM 816 C CA . LYS A 1 100 ? 3.980 9.365 -4.812 1.00 86.44 100 LYS A CA 1
ATOM 817 C C . LYS A 1 100 ? 4.415 9.420 -6.267 1.00 86.44 100 LYS A C 1
ATOM 819 O O . LYS A 1 100 ? 5.114 8.525 -6.738 1.00 86.44 100 LYS A O 1
ATOM 824 N N . LEU A 1 101 ? 4.046 10.495 -6.952 1.00 85.38 101 LEU A N 1
ATOM 825 C CA . LEU A 1 101 ? 4.475 10.745 -8.324 1.00 85.38 101 LEU A CA 1
ATOM 826 C C . LEU A 1 101 ? 5.893 11.332 -8.337 1.00 85.38 101 LEU A C 1
ATOM 828 O O . LEU A 1 101 ? 6.238 12.201 -7.533 1.00 85.38 101 LEU A O 1
ATOM 832 N N . THR A 1 102 ? 6.735 10.850 -9.249 1.00 79.88 102 THR A N 1
ATOM 833 C CA . THR A 1 102 ? 8.069 11.413 -9.501 1.00 79.88 102 THR A CA 1
ATOM 834 C C . THR A 1 102 ? 8.043 12.329 -10.718 1.00 79.88 102 THR A C 1
ATOM 836 O O . THR A 1 102 ? 7.178 12.198 -11.583 1.00 79.88 102 THR A O 1
ATOM 839 N N . LYS A 1 103 ? 9.015 13.243 -10.830 1.00 74.12 103 LYS A N 1
ATOM 840 C CA . LYS A 1 103 ? 9.184 14.058 -12.045 1.00 74.12 103 LYS A CA 1
ATOM 841 C C . LYS A 1 103 ? 9.264 13.136 -13.272 1.00 74.12 103 LYS A C 1
ATOM 843 O O . LYS A 1 103 ? 10.052 12.195 -13.258 1.00 74.12 103 LYS A O 1
ATOM 848 N N . GLY A 1 104 ? 8.429 13.387 -14.282 1.00 70.06 104 GLY A N 1
ATOM 849 C CA . GLY A 1 104 ? 8.317 12.560 -15.492 1.00 70.06 104 GLY A CA 1
ATOM 850 C C . GLY A 1 104 ? 7.213 11.493 -15.464 1.00 70.06 104 GLY A C 1
ATOM 851 O O . GLY A 1 104 ? 6.840 11.002 -16.520 1.00 70.06 104 GLY A O 1
ATOM 852 N N . ALA A 1 105 ? 6.617 11.193 -14.303 1.00 68.00 105 ALA A N 1
ATOM 853 C CA . ALA A 1 105 ? 5.469 10.280 -14.192 1.00 68.00 105 ALA A CA 1
ATOM 854 C C . ALA A 1 105 ? 4.118 10.948 -14.544 1.00 68.00 105 ALA A C 1
ATOM 856 O O . ALA A 1 105 ? 3.060 10.359 -14.349 1.00 68.00 105 ALA A O 1
ATOM 857 N N . SER A 1 106 ? 4.149 12.196 -15.022 1.00 60.25 106 SER A N 1
ATOM 858 C CA . SER A 1 106 ? 2.991 13.086 -15.171 1.00 60.25 106 SER A CA 1
ATOM 859 C C . SER A 1 106 ? 2.233 12.938 -16.491 1.00 60.25 106 SER A C 1
ATOM 861 O O . SER A 1 106 ? 1.280 13.677 -16.722 1.00 60.25 106 SER A O 1
ATOM 863 N N . ALA A 1 107 ? 2.631 12.024 -17.377 1.00 61.91 107 ALA A N 1
ATOM 864 C CA . ALA A 1 107 ? 1.874 11.756 -18.595 1.00 61.91 107 ALA A CA 1
ATOM 865 C C . ALA A 1 107 ? 0.625 10.921 -18.248 1.00 61.91 107 ALA A C 1
ATOM 867 O O . ALA A 1 107 ? 0.641 9.701 -18.366 1.00 61.91 107 ALA A O 1
ATOM 868 N N . GLY A 1 108 ? -0.436 11.576 -17.761 1.00 63.19 108 GLY A N 1
ATOM 869 C CA . GLY A 1 108 ? -1.760 10.966 -17.556 1.00 63.19 108 GLY A CA 1
ATOM 870 C C . GLY A 1 108 ? -2.298 10.952 -16.121 1.00 63.19 108 GLY A C 1
ATOM 871 O O . GLY A 1 108 ? -3.430 10.526 -15.923 1.00 63.19 108 GLY A O 1
ATOM 872 N N . TRP A 1 109 ? -1.537 11.433 -15.134 1.00 67.88 109 TRP A N 1
ATOM 873 C CA . TRP A 1 109 ? -2.004 11.587 -13.751 1.00 67.88 109 TRP A CA 1
ATOM 874 C C . TRP A 1 109 ? -2.034 13.071 -13.387 1.00 67.88 109 TRP A C 1
ATOM 876 O O . TRP A 1 109 ? -1.003 13.658 -13.055 1.00 67.88 109 TRP A O 1
ATOM 886 N N . GLU A 1 110 ? -3.213 13.680 -13.478 1.00 60.66 110 GLU A N 1
ATOM 887 C CA . GLU A 1 110 ? -3.468 15.023 -12.958 1.00 60.66 110 GLU A CA 1
ATOM 888 C C . GLU A 1 110 ? -3.895 14.904 -11.489 1.00 60.66 110 GLU A C 1
ATOM 890 O O . GLU A 1 110 ? -4.7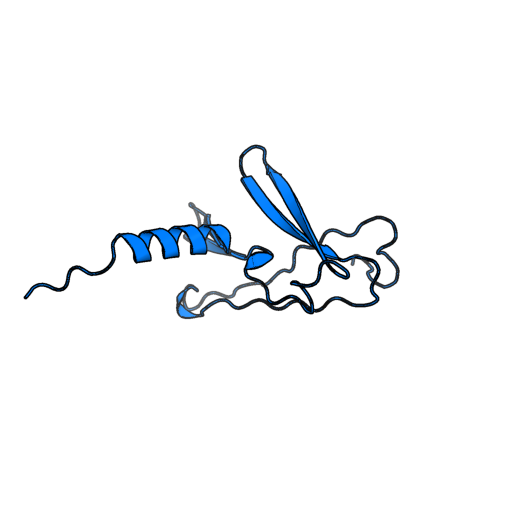88 14.127 -11.150 1.00 60.66 110 GLU A O 1
ATOM 895 N N . LEU A 1 111 ? -3.217 15.636 -10.601 1.00 55.59 111 LEU A N 1
ATOM 896 C CA . LEU A 1 111 ? -3.655 15.789 -9.213 1.00 55.59 111 LEU A CA 1
ATOM 897 C C . LEU A 1 111 ? -4.877 16.714 -9.230 1.00 55.59 111 LEU A C 1
ATOM 899 O O . LEU A 1 111 ? -4.733 17.879 -9.602 1.00 55.59 111 LEU A O 1
ATOM 903 N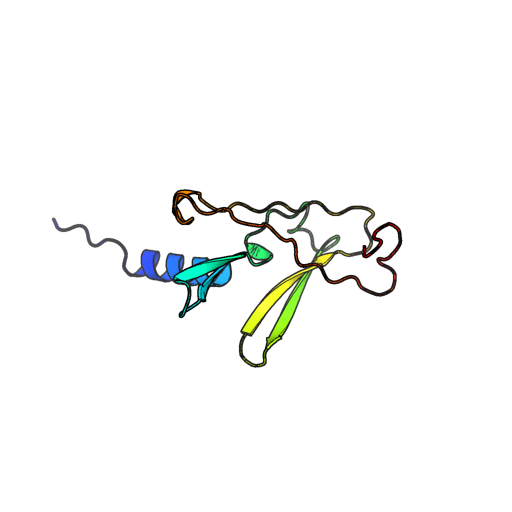 N . GLN A 1 112 ? -6.052 16.178 -8.889 1.00 48.72 112 GLN A N 1
ATOM 904 C CA . GLN A 1 112 ? -7.266 16.975 -8.682 1.00 48.72 112 GLN A CA 1
ATOM 905 C C . GLN A 1 112 ? -7.202 17.768 -7.377 1.00 48.72 112 GLN A C 1
ATOM 907 O O . GLN A 1 112 ? -6.636 17.239 -6.391 1.00 48.72 112 GLN A O 1
#

Secondary structure (DSSP, 8-state):
------HHHHHHHHHHHHHHEEEEE-TTT--EEEEE-GGGSEETTTT-TTTEEEEEEEEETTEEEEEEEE-S-S---EE----GGGSPTT----------PPTTTTSS----

Organism: Vitis vinifera (NCBI:txid29760)